Protein AF-A0A955VYN9-F1 (afdb_monomer_lite)

Sequence (112 aa):
VRRRRIEAGRRRRIYVCHPFANDPAGNIERVRAISQFLIDDGALPIAPHLYLPQLVDEASGREQALALCLELLGTCDEVRVFGELVTEGMERELREAKRLGLPAHFVREVRA

Secondary structure (DSSP, 8-state):
-------SS-PPEEEEE---TT-HHHHHHHHHHHHHHHHHTT-EEE-GGGTHHHHS-HHHHHHHHHHHHHHHHTT-SEEEEESSS--HHHHHHHHHHHHTT--EEEES----

Foldseek 3Di:
DDDDPLDPDDFAEEEEAEDCDPCPVVVLVVVVLVQVLCVVVRHHYDYLSNPLCVVAPCVPCVVVSLVVSLVSLLVGQAYEHEDPDQDPSSVSSVVSCVVSVHYYHYDDDDDD

Structure (mmCIF, N/CA/C/O backbone):
data_AF-A0A955VYN9-F1
#
_entry.id   AF-A0A955VYN9-F1
#
loop_
_atom_site.group_PDB
_atom_site.id
_atom_site.type_symbol
_atom_site.label_atom_id
_atom_site.label_alt_id
_atom_site.label_comp_id
_atom_site.label_asym_id
_atom_site.label_entity_id
_atom_site.label_seq_id
_atom_site.pdbx_PDB_ins_code
_atom_site.Cartn_x
_atom_site.Cartn_y
_atom_site.Cartn_z
_atom_site.occupancy
_atom_site.B_iso_or_equiv
_atom_site.auth_seq_id
_atom_site.auth_comp_id
_atom_site.auth_asym_id
_atom_site.auth_atom_id
_atom_site.pdbx_PDB_model_num
ATOM 1 N N . VAL A 1 1 ? -32.023 0.505 -3.268 1.00 44.88 1 VAL A N 1
ATOM 2 C CA . VAL A 1 1 ? -30.722 0.185 -2.629 1.00 44.88 1 VAL A CA 1
ATOM 3 C C . VAL A 1 1 ? -30.419 1.263 -1.594 1.00 44.88 1 VAL A C 1
ATOM 5 O O . VAL A 1 1 ? -30.255 2.416 -1.973 1.00 44.88 1 VAL A O 1
ATOM 8 N N . ARG A 1 2 ? -30.475 0.953 -0.291 1.00 43.78 2 ARG A N 1
ATOM 9 C CA . ARG A 1 2 ? -30.234 1.940 0.781 1.00 43.78 2 ARG A CA 1
ATOM 10 C C . ARG A 1 2 ? -28.753 2.345 0.758 1.00 43.78 2 ARG A C 1
ATOM 12 O O . ARG A 1 2 ? -27.914 1.578 1.215 1.00 43.78 2 ARG A O 1
ATOM 19 N N . ARG A 1 3 ? -28.422 3.528 0.224 1.00 50.41 3 ARG A N 1
ATOM 20 C CA . ARG A 1 3 ? -27.096 4.140 0.419 1.00 50.41 3 ARG A CA 1
ATOM 21 C C . ARG A 1 3 ? -26.935 4.401 1.919 1.00 50.41 3 ARG A C 1
ATOM 23 O O . ARG A 1 3 ? -27.653 5.239 2.462 1.00 50.41 3 ARG A O 1
ATOM 30 N N . ARG A 1 4 ? -26.045 3.665 2.600 1.00 59.25 4 ARG A N 1
ATOM 31 C CA . ARG A 1 4 ? -25.606 4.029 3.957 1.00 59.25 4 ARG A CA 1
ATOM 32 C C . ARG A 1 4 ? -25.115 5.480 3.901 1.00 59.25 4 ARG A C 1
ATOM 34 O O . ARG A 1 4 ? -24.359 5.836 2.998 1.00 59.25 4 ARG A O 1
ATOM 41 N N . ARG A 1 5 ? -25.591 6.324 4.820 1.00 58.72 5 ARG A N 1
ATOM 42 C CA . ARG A 1 5 ? -25.068 7.684 5.017 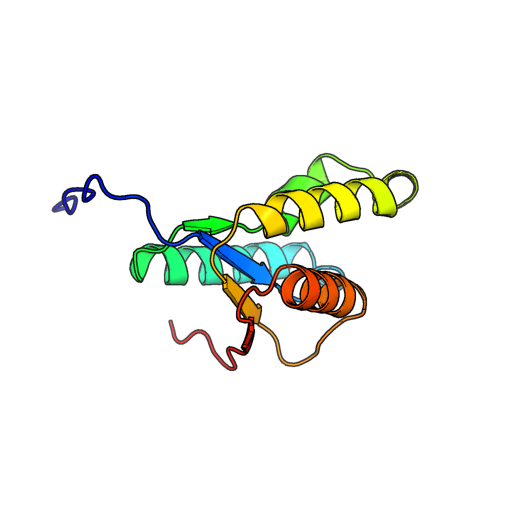1.00 58.72 5 ARG A CA 1
ATOM 43 C C . ARG A 1 5 ? -23.555 7.556 5.227 1.00 58.72 5 ARG A C 1
ATOM 45 O O . ARG A 1 5 ? -23.142 6.796 6.095 1.00 58.72 5 ARG A O 1
ATOM 52 N N . ILE A 1 6 ? -22.745 8.239 4.417 1.00 61.00 6 ILE A N 1
ATOM 53 C CA . ILE A 1 6 ? -21.304 8.335 4.667 1.00 61.00 6 ILE A CA 1
ATOM 54 C C . ILE A 1 6 ? -21.159 9.174 5.938 1.00 61.00 6 ILE A C 1
ATOM 56 O O . ILE A 1 6 ? -2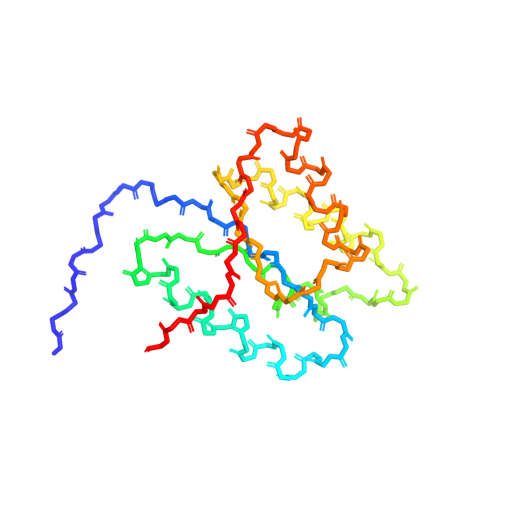1.530 10.346 5.936 1.00 61.00 6 ILE A O 1
ATOM 60 N N . GLU A 1 7 ? -20.704 8.569 7.034 1.00 59.00 7 GLU A N 1
ATOM 61 C CA . GLU A 1 7 ? -20.365 9.314 8.245 1.00 59.00 7 GLU A CA 1
ATOM 62 C C . GLU A 1 7 ? -19.257 10.320 7.912 1.00 59.00 7 GLU A C 1
ATOM 64 O O . GLU A 1 7 ? -18.259 9.974 7.282 1.00 59.00 7 GLU A O 1
ATOM 69 N N . ALA A 1 8 ? -19.455 11.581 8.296 1.00 66.25 8 ALA A N 1
ATOM 70 C CA . ALA A 1 8 ? -18.630 12.725 7.895 1.00 66.25 8 ALA A CA 1
ATOM 71 C C . ALA A 1 8 ? -17.252 12.794 8.596 1.00 66.25 8 ALA A C 1
ATOM 73 O O . ALA A 1 8 ? -16.650 13.862 8.680 1.00 66.25 8 ALA A O 1
ATOM 74 N N . GLY A 1 9 ? -16.760 11.670 9.125 1.00 75.56 9 GLY A N 1
ATOM 75 C CA . GLY A 1 9 ? -15.464 11.563 9.790 1.00 75.56 9 GLY A CA 1
ATOM 76 C C . GLY A 1 9 ? -14.334 11.184 8.830 1.00 75.56 9 GLY A C 1
ATOM 77 O O . GLY A 1 9 ? -14.549 10.559 7.789 1.00 75.56 9 GLY A O 1
ATOM 78 N N . ARG A 1 10 ? -13.095 11.533 9.196 1.00 88.25 10 ARG A N 1
ATOM 79 C CA . ARG A 1 10 ? -11.894 11.059 8.496 1.00 88.25 10 ARG A CA 1
ATOM 80 C C . ARG A 1 10 ? -11.814 9.535 8.620 1.00 88.25 10 ARG A C 1
ATOM 82 O O . ARG A 1 10 ? -11.584 9.019 9.710 1.00 88.25 10 ARG A O 1
ATOM 89 N N . ARG A 1 11 ? -11.966 8.824 7.500 1.00 91.06 11 ARG A N 1
ATOM 90 C CA . ARG A 1 11 ? -11.743 7.373 7.440 1.00 91.06 11 ARG A CA 1
ATOM 91 C C . ARG A 1 11 ? -10.280 7.043 7.719 1.00 91.06 11 ARG A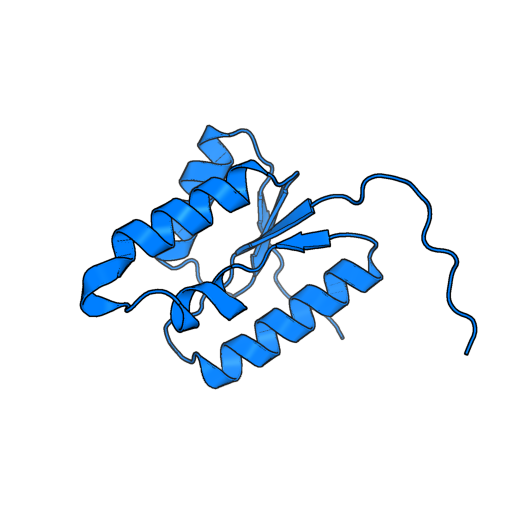 C 1
ATOM 93 O O . ARG A 1 11 ? -9.391 7.774 7.278 1.00 91.06 11 ARG A O 1
ATOM 100 N N . ARG A 1 12 ? -10.051 5.913 8.386 1.00 95.75 12 ARG A N 1
ATOM 101 C CA . ARG A 1 12 ? -8.724 5.312 8.546 1.00 95.75 12 ARG A CA 1
ATOM 102 C C . ARG A 1 12 ? -8.137 4.999 7.170 1.00 95.75 12 ARG A C 1
ATOM 104 O O . ARG A 1 12 ? -8.765 4.288 6.387 1.00 95.75 12 ARG A O 1
ATOM 111 N N . ARG A 1 13 ? -6.959 5.535 6.876 1.00 97.62 13 ARG A N 1
ATOM 112 C CA . ARG A 1 13 ? -6.228 5.337 5.625 1.00 97.62 13 ARG A CA 1
ATOM 113 C C . ARG A 1 13 ? -5.324 4.128 5.748 1.00 97.62 13 ARG A C 1
ATOM 115 O O . ARG A 1 13 ? -4.480 4.076 6.638 1.00 97.62 13 ARG A O 1
ATOM 122 N N . ILE A 1 14 ? -5.500 3.172 4.853 1.00 98.12 14 ILE A N 1
ATOM 123 C CA . ILE A 1 14 ? -4.772 1.909 4.890 1.00 98.12 14 ILE A C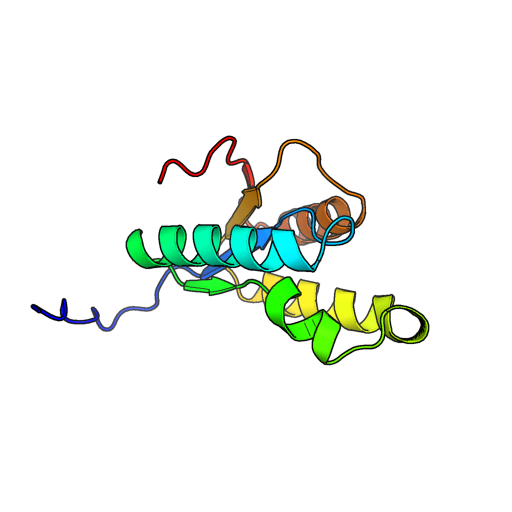A 1
ATOM 124 C C . ILE A 1 14 ? -3.949 1.794 3.623 1.00 98.12 14 ILE A C 1
ATOM 126 O O . ILE A 1 14 ? -4.513 1.725 2.532 1.00 98.12 14 ILE A O 1
ATOM 130 N N . TYR A 1 15 ? -2.631 1.726 3.767 1.00 98.00 15 TYR A N 1
ATOM 131 C CA . TYR A 1 15 ? -1.766 1.410 2.642 1.00 98.00 15 TYR A CA 1
ATOM 132 C C . TYR A 1 15 ? -1.861 -0.080 2.303 1.00 98.00 15 TYR A C 1
ATOM 134 O O . TYR A 1 15 ? -1.703 -0.932 3.183 1.00 98.00 15 TYR A O 1
ATOM 142 N N . VAL A 1 16 ? -2.111 -0.396 1.032 1.00 96.81 16 VAL A N 1
ATOM 143 C CA . VAL A 1 16 ? -2.182 -1.770 0.523 1.00 96.81 16 VAL A CA 1
ATOM 144 C C . VAL A 1 16 ? -0.808 -2.189 0.004 1.00 96.81 16 VAL A C 1
ATOM 146 O O . VAL A 1 16 ? -0.404 -1.818 -1.098 1.00 96.81 16 VAL A O 1
ATOM 149 N N . CYS A 1 17 ? -0.113 -2.992 0.803 1.00 95.00 17 CYS A N 1
ATOM 150 C CA . CYS A 1 17 ? 1.161 -3.615 0.462 1.00 95.00 17 CYS A CA 1
ATOM 151 C C . CYS A 1 17 ? 0.886 -5.031 -0.079 1.00 95.00 17 CYS A C 1
ATOM 153 O O . CYS A 1 17 ? 0.355 -5.875 0.642 1.00 95.00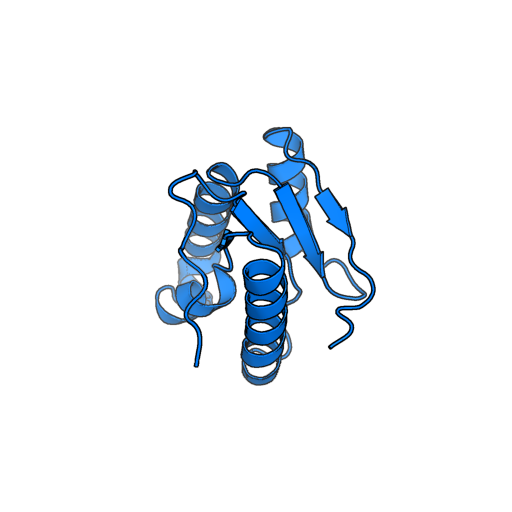 17 CYS A O 1
ATOM 155 N N . HIS A 1 18 ? 1.180 -5.287 -1.356 1.00 92.88 18 HIS A N 1
ATOM 156 C CA . HIS A 1 18 ? 0.868 -6.548 -2.045 1.00 92.88 18 HIS A CA 1
ATOM 157 C C . HIS A 1 18 ? 1.903 -6.824 -3.152 1.00 92.88 18 HIS A C 1
ATOM 159 O O . HIS A 1 18 ? 2.293 -5.886 -3.852 1.00 92.88 18 HIS A O 1
ATOM 165 N N . PRO A 1 19 ? 2.323 -8.082 -3.383 1.00 89.38 19 PRO A N 1
ATOM 166 C CA . PRO A 1 19 ? 3.238 -8.417 -4.474 1.00 89.38 19 PRO A CA 1
ATOM 167 C C . PRO A 1 19 ? 2.587 -8.142 -5.839 1.00 89.38 19 PRO A C 1
ATOM 169 O O . PRO A 1 19 ? 1.625 -8.803 -6.210 1.00 89.38 19 PRO A O 1
ATOM 172 N N . PHE A 1 20 ? 3.081 -7.157 -6.594 1.00 84.75 20 PHE A N 1
ATOM 173 C CA . PHE A 1 20 ? 2.414 -6.712 -7.830 1.00 84.75 20 PHE A CA 1
ATOM 174 C C . PHE A 1 20 ? 3.117 -7.133 -9.134 1.00 84.75 20 PHE A C 1
ATOM 176 O O . PHE A 1 20 ? 2.450 -7.431 -10.122 1.00 84.75 20 PHE A O 1
ATOM 183 N N . ALA A 1 21 ? 4.452 -7.184 -9.152 1.00 79.38 21 ALA A N 1
ATOM 184 C CA . ALA A 1 21 ? 5.241 -7.192 -10.391 1.00 79.38 21 ALA A CA 1
ATOM 185 C C . ALA A 1 21 ? 5.161 -8.475 -11.248 1.00 79.38 21 ALA A C 1
ATOM 187 O O . ALA A 1 21 ? 5.491 -8.433 -12.428 1.00 79.38 21 ALA A O 1
ATOM 188 N N . ASN A 1 22 ? 4.760 -9.616 -10.681 1.00 80.81 22 ASN A N 1
ATOM 189 C CA . ASN A 1 22 ? 4.823 -10.920 -11.357 1.00 80.81 22 ASN A CA 1
ATOM 190 C C . ASN A 1 22 ? 3.621 -11.234 -12.269 1.00 80.81 22 ASN A C 1
ATOM 192 O O . ASN A 1 22 ? 3.772 -11.993 -13.220 1.00 80.81 22 ASN A O 1
ATOM 196 N N . ASP A 1 23 ? 2.445 -10.676 -11.981 1.00 85.31 23 ASP A N 1
ATOM 197 C CA . ASP A 1 23 ? 1.208 -10.849 -12.757 1.00 85.31 23 ASP A CA 1
ATOM 198 C C . ASP A 1 23 ? 0.376 -9.557 -12.693 1.00 85.31 23 ASP A C 1
ATOM 200 O O . ASP A 1 23 ? -0.607 -9.494 -11.955 1.00 85.31 23 ASP A O 1
ATOM 204 N N . PRO A 1 24 ? 0.758 -8.478 -13.403 1.00 83.44 24 PRO A N 1
ATOM 205 C CA . PRO A 1 24 ? 0.077 -7.190 -13.264 1.00 83.44 24 PRO A CA 1
ATOM 206 C C . PRO A 1 24 ? -1.432 -7.267 -13.532 1.00 83.44 24 PRO A C 1
ATOM 208 O O . PRO A 1 24 ? -2.216 -6.692 -12.782 1.00 83.44 24 PRO A O 1
ATOM 211 N N . ALA A 1 25 ? -1.859 -8.019 -14.553 1.00 85.12 25 ALA A N 1
ATOM 212 C CA . ALA A 1 25 ? -3.272 -8.146 -14.910 1.00 85.12 25 ALA A CA 1
ATOM 213 C C . ALA A 1 25 ? -4.087 -8.845 -13.809 1.00 85.12 25 ALA A C 1
ATOM 215 O O . ALA A 1 25 ? -5.114 -8.318 -13.379 1.00 85.12 25 ALA A O 1
ATOM 216 N N . GLY A 1 26 ? -3.626 -9.995 -13.307 1.00 88.38 26 GLY A N 1
ATOM 217 C CA . GLY A 1 26 ? -4.314 -10.682 -12.215 1.00 88.38 26 GLY A CA 1
ATOM 218 C C . GLY A 1 26 ? -4.189 -9.949 -10.879 1.00 88.38 26 GLY A C 1
ATOM 219 O O . GLY A 1 26 ? -5.118 -9.960 -10.068 1.00 88.38 26 GLY A O 1
ATOM 220 N N . ASN A 1 27 ? -3.071 -9.263 -10.638 1.00 90.12 27 ASN A N 1
ATOM 221 C CA . ASN A 1 27 ? -2.843 -8.513 -9.406 1.00 90.12 27 ASN A CA 1
ATOM 222 C C . ASN A 1 27 ? -3.684 -7.235 -9.325 1.00 90.12 27 ASN A C 1
ATOM 224 O O . ASN A 1 27 ? -4.067 -6.860 -8.219 1.00 90.12 27 ASN A O 1
ATOM 228 N N . ILE A 1 28 ? -4.053 -6.611 -10.450 1.00 91.50 28 ILE A N 1
ATOM 229 C CA . ILE A 1 28 ? -5.036 -5.514 -10.464 1.00 91.50 28 ILE A CA 1
ATOM 230 C C . ILE A 1 28 ? -6.356 -5.972 -9.841 1.00 91.50 28 ILE A C 1
ATOM 232 O O . ILE A 1 28 ? -6.867 -5.310 -8.937 1.00 91.50 28 ILE A O 1
ATOM 236 N N . GLU A 1 29 ? -6.885 -7.119 -10.265 1.00 91.81 29 GLU A N 1
ATOM 237 C CA . GLU A 1 29 ? -8.162 -7.621 -9.748 1.00 91.81 29 GLU A CA 1
ATOM 238 C C . GLU A 1 29 ? -8.057 -8.077 -8.286 1.00 91.81 29 GLU A C 1
ATOM 240 O O . GLU A 1 29 ? -8.961 -7.811 -7.490 1.00 91.81 29 GLU A O 1
ATOM 245 N N . ARG A 1 30 ? -6.919 -8.652 -7.875 1.00 91.75 30 ARG A N 1
ATOM 246 C CA . ARG A 1 30 ? -6.656 -8.970 -6.458 1.00 91.75 30 ARG A CA 1
ATOM 247 C C . ARG A 1 30 ? -6.614 -7.717 -5.584 1.00 91.75 30 ARG A C 1
ATOM 249 O O . ARG A 1 30 ? -7.299 -7.653 -4.564 1.00 91.75 30 ARG A O 1
ATOM 256 N N . VAL A 1 31 ? -5.856 -6.698 -5.986 1.00 93.44 31 VAL A N 1
ATOM 257 C CA . VAL A 1 31 ? -5.742 -5.430 -5.248 1.00 93.44 31 VAL A CA 1
ATOM 258 C C . VAL A 1 31 ? -7.073 -4.669 -5.252 1.00 93.44 31 VAL A C 1
ATOM 260 O O . VAL A 1 31 ? -7.421 -4.046 -4.246 1.00 93.44 31 VAL A O 1
ATOM 263 N N . ARG A 1 32 ? -7.870 -4.766 -6.325 1.00 94.00 32 ARG A N 1
ATOM 264 C CA . ARG A 1 32 ? -9.247 -4.251 -6.374 1.00 94.00 32 ARG A CA 1
ATOM 265 C C . ARG A 1 32 ? -10.133 -4.932 -5.331 1.00 94.00 32 ARG A C 1
ATOM 267 O O . ARG A 1 32 ? -10.795 -4.229 -4.571 1.00 94.00 32 ARG A O 1
ATOM 274 N N . ALA A 1 33 ? -10.123 -6.263 -5.260 1.00 93.69 33 ALA A N 1
ATOM 275 C CA . ALA A 1 33 ? -10.900 -7.017 -4.275 1.00 93.69 33 ALA A CA 1
ATOM 276 C C . ALA A 1 33 ? -10.481 -6.681 -2.832 1.00 93.69 33 ALA A C 1
ATOM 278 O O . ALA A 1 33 ? -11.335 -6.409 -1.989 1.00 93.69 33 ALA A O 1
ATOM 279 N N . ILE A 1 34 ? -9.172 -6.595 -2.570 1.00 94.69 34 ILE A N 1
ATOM 280 C CA . ILE A 1 34 ? -8.617 -6.134 -1.287 1.00 94.69 34 ILE A CA 1
ATOM 281 C C . ILE A 1 34 ? -9.130 -4.731 -0.942 1.00 94.69 34 ILE A C 1
ATOM 283 O O . ILE A 1 34 ? -9.577 -4.479 0.175 1.00 94.69 34 ILE A O 1
ATOM 287 N N . SER A 1 35 ? -9.084 -3.811 -1.905 1.00 95.19 35 SER A N 1
ATOM 288 C CA . SER A 1 35 ? -9.518 -2.429 -1.699 1.00 95.19 35 SER A CA 1
ATOM 289 C C . SER A 1 35 ? -11.015 -2.357 -1.398 1.00 95.19 35 SER A C 1
ATOM 291 O O . SER A 1 35 ? -11.418 -1.623 -0.499 1.00 95.19 35 SER A O 1
ATOM 293 N N . GLN A 1 36 ? -11.835 -3.152 -2.091 1.00 95.00 36 GLN A N 1
ATOM 294 C CA . GLN A 1 36 ? -13.269 -3.241 -1.826 1.00 95.00 36 GLN A CA 1
ATOM 295 C C . GLN A 1 36 ? -13.549 -3.766 -0.411 1.00 95.00 36 GLN A C 1
ATOM 297 O O . GLN A 1 36 ? -14.311 -3.143 0.322 1.00 95.00 36 GLN A O 1
ATOM 302 N N . PHE A 1 37 ? -12.859 -4.829 0.011 1.00 93.69 37 PHE A N 1
ATOM 303 C CA . PHE A 1 37 ? -12.955 -5.358 1.373 1.00 93.69 37 PHE A CA 1
ATOM 304 C C . PHE A 1 37 ? -12.638 -4.293 2.438 1.00 93.69 37 PHE A C 1
ATOM 306 O O . PHE A 1 37 ? -13.384 -4.128 3.402 1.00 93.69 37 PHE A O 1
ATOM 313 N N . LEU A 1 38 ? -11.569 -3.512 2.248 1.00 94.12 38 LEU A N 1
ATOM 314 C CA . LEU A 1 38 ? -11.205 -2.432 3.174 1.00 94.12 38 LEU A CA 1
ATOM 315 C C . LEU A 1 38 ? -12.236 -1.290 3.180 1.00 94.12 38 LEU A C 1
ATOM 317 O O . LEU A 1 38 ? -12.494 -0.698 4.228 1.00 94.12 38 LEU A O 1
ATOM 321 N N . ILE A 1 39 ? -12.840 -0.977 2.029 1.00 94.62 39 ILE A N 1
ATOM 322 C CA . ILE A 1 39 ? -13.927 0.010 1.928 1.00 94.62 39 ILE A CA 1
ATOM 323 C C . ILE A 1 39 ? -15.158 -0.457 2.708 1.00 94.62 39 ILE A C 1
ATOM 325 O O . ILE A 1 39 ? -15.781 0.360 3.396 1.00 94.62 39 ILE A O 1
ATOM 329 N N . ASP A 1 40 ? -15.493 -1.743 2.613 1.00 92.56 40 ASP A N 1
ATOM 330 C CA . ASP A 1 40 ? -16.625 -2.347 3.316 1.00 92.56 40 ASP A CA 1
ATOM 331 C C . ASP A 1 40 ? -16.393 -2.386 4.841 1.00 92.56 40 ASP A C 1
ATOM 333 O O . ASP A 1 40 ? -17.343 -2.193 5.604 1.00 92.56 40 ASP A O 1
ATOM 337 N N . ASP A 1 41 ? -15.131 -2.485 5.284 1.00 90.69 41 ASP A N 1
ATOM 338 C CA . ASP A 1 41 ? -14.677 -2.284 6.679 1.00 90.69 41 ASP A CA 1
ATOM 339 C C . ASP A 1 41 ? -14.624 -0.794 7.104 1.00 90.69 41 ASP A C 1
ATOM 341 O O . ASP A 1 41 ? -14.196 -0.441 8.202 1.00 90.69 41 ASP A O 1
ATOM 345 N N . GLY A 1 42 ? -15.049 0.130 6.236 1.00 91.88 42 GLY A N 1
ATOM 346 C CA . GLY A 1 42 ? -15.109 1.565 6.532 1.00 91.88 42 GLY A CA 1
ATOM 347 C C . GLY A 1 42 ? -13.775 2.310 6.411 1.00 91.88 42 GLY A C 1
ATOM 348 O O . GLY A 1 42 ? -13.707 3.500 6.734 1.00 91.88 42 GLY A O 1
ATOM 349 N N . ALA A 1 43 ? -12.722 1.662 5.913 1.00 95.00 43 ALA A N 1
ATOM 350 C CA . ALA A 1 43 ? -11.432 2.293 5.662 1.00 95.00 43 ALA A CA 1
ATOM 351 C C . ALA A 1 43 ? -11.381 3.025 4.304 1.00 95.00 43 ALA A C 1
ATOM 353 O O . ALA A 1 43 ? -12.300 2.958 3.480 1.00 95.00 43 ALA A O 1
ATOM 354 N N . LEU A 1 44 ? -10.295 3.770 4.090 1.00 96.12 44 LEU A N 1
ATOM 355 C CA . LEU A 1 44 ? -9.898 4.355 2.812 1.00 96.12 44 LEU A CA 1
ATOM 356 C C . LEU A 1 44 ? -8.605 3.665 2.337 1.00 96.12 44 LEU A C 1
ATOM 358 O O . LEU A 1 44 ? -7.537 3.973 2.872 1.00 96.12 44 LEU A O 1
ATOM 362 N N . PRO A 1 45 ? -8.670 2.728 1.377 1.00 97.06 45 PRO A N 1
ATOM 363 C CA . PRO A 1 45 ? -7.483 2.051 0.870 1.00 97.06 45 PRO A CA 1
ATOM 364 C C . PRO A 1 45 ? -6.652 2.980 -0.021 1.00 97.06 45 PRO A C 1
ATOM 366 O O . PRO A 1 45 ? -7.187 3.674 -0.886 1.00 97.06 45 PRO A O 1
ATOM 369 N N . ILE A 1 46 ? -5.336 2.949 0.166 1.00 97.50 46 ILE A N 1
ATOM 370 C CA . ILE A 1 46 ? -4.339 3.600 -0.682 1.00 97.50 46 ILE A CA 1
ATOM 371 C C . ILE A 1 46 ? -3.547 2.489 -1.372 1.00 97.50 46 ILE A C 1
ATOM 373 O O . ILE A 1 46 ? -2.791 1.767 -0.728 1.00 97.50 46 ILE A O 1
ATOM 377 N N . ALA A 1 47 ? -3.758 2.326 -2.678 1.00 95.38 47 ALA A N 1
ATOM 378 C CA . ALA A 1 47 ? -3.157 1.264 -3.486 1.00 95.38 47 ALA A CA 1
ATOM 379 C C . ALA A 1 47 ? -2.450 1.862 -4.718 1.00 95.38 47 ALA A C 1
ATOM 381 O O . ALA A 1 47 ? -3.005 1.831 -5.822 1.00 95.38 47 ALA A O 1
ATOM 382 N N . PRO A 1 48 ? -1.236 2.424 -4.553 1.00 90.75 48 PRO A N 1
ATOM 383 C CA . PRO A 1 48 ? -0.550 3.160 -5.618 1.00 90.75 48 PRO A CA 1
ATOM 384 C C . PRO A 1 48 ? -0.236 2.293 -6.838 1.00 90.75 48 PRO A C 1
ATOM 386 O O . PRO A 1 48 ? -0.285 2.764 -7.972 1.00 90.75 48 PRO A O 1
ATOM 389 N N . HIS A 1 49 ? -0.004 0.999 -6.608 1.00 83.56 49 HIS A N 1
ATOM 390 C CA . HIS A 1 49 ? 0.249 -0.020 -7.626 1.00 83.56 49 HIS A CA 1
ATOM 391 C C . HIS A 1 49 ? -0.834 -0.111 -8.711 1.00 83.56 49 HIS A C 1
ATOM 393 O O . HIS A 1 49 ? -0.551 -0.572 -9.811 1.00 83.56 49 HIS A O 1
ATOM 399 N N . LEU A 1 50 ? -2.066 0.338 -8.439 1.00 90.12 50 LEU A N 1
ATOM 400 C CA . LEU A 1 50 ? -3.128 0.331 -9.444 1.00 90.12 50 LEU A CA 1
ATOM 401 C C . LEU A 1 50 ? -2.966 1.421 -10.506 1.00 90.12 50 LEU A C 1
ATOM 403 O O . LEU A 1 50 ? -3.492 1.252 -11.600 1.00 90.12 50 LEU A O 1
ATOM 407 N N . TYR A 1 51 ? -2.283 2.530 -10.210 1.00 88.62 51 TYR A N 1
ATOM 408 C CA . TYR A 1 51 ? -2.210 3.678 -11.120 1.00 88.62 51 TYR A CA 1
ATOM 409 C C . TYR A 1 51 ? -0.788 4.160 -11.404 1.00 88.62 51 TYR A C 1
ATOM 411 O O . TYR A 1 51 ? -0.527 4.570 -12.529 1.00 88.62 51 TYR A O 1
ATOM 419 N N . LEU A 1 52 ? 0.152 4.082 -10.457 1.00 88.75 52 LEU A N 1
ATOM 420 C CA . LEU A 1 52 ? 1.525 4.550 -10.683 1.00 88.75 52 LEU A CA 1
ATOM 421 C C . LEU A 1 52 ? 2.238 3.829 -11.839 1.00 88.75 52 LEU A C 1
ATOM 423 O O . LEU A 1 52 ? 2.833 4.535 -12.650 1.00 88.75 52 LEU A O 1
ATOM 427 N N . PRO A 1 53 ? 2.117 2.496 -12.022 1.00 83.88 53 PRO A N 1
ATOM 428 C CA . PRO A 1 53 ? 2.727 1.819 -13.172 1.00 83.88 53 PRO A CA 1
ATOM 429 C C . PRO A 1 53 ? 2.169 2.258 -14.535 1.00 83.88 53 PRO A C 1
ATOM 431 O O . PRO A 1 53 ? 2.783 2.010 -15.563 1.00 83.88 53 PRO A O 1
ATOM 434 N N . GLN A 1 54 ? 0.993 2.897 -14.563 1.00 85.38 54 GLN A N 1
ATOM 435 C CA . GLN A 1 54 ? 0.403 3.446 -15.791 1.00 85.38 54 GLN A CA 1
ATOM 436 C C . GLN A 1 54 ? 0.909 4.865 -16.098 1.00 85.38 54 GLN A C 1
ATOM 438 O O . GLN A 1 54 ? 0.688 5.373 -17.194 1.00 85.38 54 GLN A O 1
ATOM 443 N N . LEU A 1 55 ? 1.540 5.520 -15.119 1.00 87.19 55 LEU A N 1
ATOM 444 C CA . LEU A 1 55 ? 1.982 6.914 -15.187 1.00 87.19 55 LEU A CA 1
ATOM 445 C C . LEU A 1 55 ? 3.507 7.045 -15.228 1.00 87.19 55 LEU A C 1
ATOM 447 O O . LEU A 1 55 ? 4.018 8.046 -15.725 1.00 87.19 55 LEU A O 1
ATOM 451 N N . VAL A 1 56 ? 4.223 6.063 -14.682 1.00 84.94 56 VAL A N 1
ATOM 452 C CA . VAL A 1 56 ? 5.679 6.059 -14.562 1.00 84.94 56 VAL A CA 1
ATOM 453 C C . VAL A 1 56 ? 6.218 4.808 -15.239 1.00 84.94 56 VAL A C 1
ATOM 455 O O . VAL A 1 56 ? 5.842 3.694 -14.886 1.00 84.94 56 VAL A O 1
ATOM 458 N N . ASP A 1 57 ? 7.098 5.004 -16.216 1.00 80.88 57 ASP A N 1
ATOM 459 C CA . ASP A 1 57 ? 7.768 3.913 -16.918 1.00 80.88 57 ASP A CA 1
ATOM 460 C C . ASP A 1 57 ? 8.702 3.148 -15.965 1.00 80.88 57 ASP A C 1
ATOM 462 O O . ASP A 1 57 ? 9.540 3.742 -15.287 1.00 80.88 57 ASP A O 1
ATOM 466 N N . GLU A 1 58 ? 8.565 1.823 -15.909 1.00 75.25 58 GLU A N 1
ATOM 467 C CA . GLU A 1 58 ? 9.316 0.975 -14.973 1.00 75.25 58 GLU A CA 1
ATOM 468 C C . GLU A 1 58 ? 10.830 0.997 -15.257 1.00 75.25 58 GLU A C 1
ATOM 470 O O . GLU A 1 58 ? 11.632 0.942 -14.326 1.00 75.25 58 GLU A O 1
ATOM 475 N N . ALA A 1 59 ? 11.248 1.101 -16.525 1.00 77.25 59 ALA A N 1
ATOM 476 C CA . ALA A 1 59 ? 12.661 1.020 -16.899 1.00 77.25 59 ALA A CA 1
ATOM 477 C C . ALA A 1 59 ? 13.443 2.286 -16.512 1.00 77.25 59 ALA A C 1
ATOM 479 O O . ALA A 1 59 ? 14.613 2.206 -16.136 1.00 77.25 59 ALA A O 1
ATOM 480 N N . SER A 1 60 ? 12.799 3.450 -16.592 1.00 81.62 60 SER A N 1
ATOM 481 C CA . SER A 1 60 ? 13.428 4.758 -16.365 1.00 81.62 60 SER A CA 1
ATOM 482 C C . SER A 1 60 ? 13.007 5.443 -15.062 1.00 81.62 60 SER A C 1
ATOM 484 O O . SER A 1 60 ? 13.754 6.262 -14.530 1.00 81.62 60 SER A O 1
ATOM 486 N N . GLY A 1 61 ? 11.834 5.106 -14.526 1.00 82.38 61 GLY A N 1
ATOM 487 C CA . GLY A 1 61 ? 11.180 5.832 -13.440 1.00 82.38 61 GLY A CA 1
ATOM 488 C C . GLY A 1 61 ? 10.944 5.022 -12.168 1.00 82.38 61 GLY A C 1
ATOM 489 O O . GLY A 1 61 ? 10.273 5.519 -11.267 1.00 82.38 61 GLY A O 1
ATOM 490 N N . ARG A 1 62 ? 11.493 3.807 -12.035 1.00 82.06 62 ARG A N 1
ATOM 491 C CA . ARG A 1 62 ? 11.273 2.945 -10.855 1.00 82.06 62 ARG A CA 1
ATOM 492 C C . ARG A 1 62 ? 11.535 3.639 -9.514 1.00 82.06 62 ARG A C 1
ATOM 494 O O . ARG A 1 62 ? 10.718 3.535 -8.604 1.00 82.06 62 ARG A O 1
ATOM 501 N N . GLU A 1 63 ? 12.646 4.363 -9.381 1.00 84.81 63 GLU A N 1
ATOM 502 C CA . GLU A 1 63 ? 12.966 5.082 -8.135 1.00 84.81 63 GLU A CA 1
ATOM 503 C C . GLU A 1 63 ? 12.004 6.258 -7.883 1.00 84.81 63 GLU A C 1
ATOM 505 O O . GLU A 1 63 ? 11.622 6.507 -6.741 1.00 84.81 63 GLU A O 1
ATOM 510 N N . GLN A 1 64 ? 11.523 6.926 -8.937 1.00 88.75 64 GLN A N 1
ATOM 511 C CA . GLN A 1 64 ? 10.484 7.953 -8.817 1.00 88.75 64 GLN A CA 1
ATOM 512 C C . GLN A 1 64 ? 9.137 7.345 -8.397 1.00 88.75 64 GLN A C 1
ATOM 514 O O . GLN A 1 64 ? 8.482 7.875 -7.503 1.00 88.75 64 GLN A O 1
ATOM 519 N N . ALA A 1 65 ? 8.726 6.228 -9.004 1.00 88.25 65 ALA A N 1
ATOM 520 C CA . ALA A 1 65 ? 7.504 5.515 -8.635 1.00 88.25 65 ALA A CA 1
ATOM 521 C C . ALA A 1 65 ? 7.550 5.065 -7.170 1.00 88.25 65 ALA A C 1
ATOM 523 O O . ALA A 1 65 ? 6.586 5.260 -6.432 1.00 88.25 65 ALA A O 1
ATOM 524 N N . LEU A 1 66 ? 8.696 4.537 -6.729 1.00 86.50 66 LEU A N 1
ATOM 525 C CA . LEU A 1 66 ? 8.914 4.172 -5.337 1.00 86.50 66 LEU A CA 1
ATOM 526 C C . LEU A 1 66 ? 8.815 5.390 -4.413 1.00 86.50 66 LEU A C 1
ATOM 528 O O . LEU A 1 66 ? 8.112 5.318 -3.411 1.00 86.50 66 LEU A O 1
ATOM 532 N N . ALA A 1 67 ? 9.465 6.509 -4.742 1.00 89.75 67 ALA A N 1
ATOM 533 C CA . ALA A 1 67 ? 9.376 7.726 -3.936 1.00 89.75 67 ALA A CA 1
ATOM 534 C C . ALA A 1 67 ? 7.917 8.189 -3.757 1.00 89.75 67 ALA A C 1
ATOM 536 O O . ALA A 1 67 ? 7.507 8.495 -2.639 1.00 89.75 67 ALA A O 1
ATOM 537 N N . LEU A 1 68 ? 7.109 8.138 -4.824 1.00 92.88 68 LEU A N 1
ATOM 538 C CA . LEU A 1 68 ? 5.675 8.439 -4.767 1.00 92.88 68 LEU A CA 1
ATOM 539 C C . LEU A 1 68 ? 4.900 7.439 -3.890 1.00 92.88 68 LEU A C 1
ATOM 541 O O . LEU A 1 68 ? 4.042 7.852 -3.110 1.00 92.88 68 LEU A O 1
ATOM 545 N N . CYS A 1 69 ? 5.203 6.137 -3.971 1.00 92.31 69 CYS A N 1
ATOM 546 C CA . CYS A 1 69 ? 4.623 5.128 -3.074 1.00 92.31 69 CYS A CA 1
ATOM 547 C C . CYS A 1 69 ? 4.915 5.444 -1.601 1.00 92.31 69 CYS A C 1
ATOM 549 O O . CYS A 1 69 ? 4.005 5.403 -0.773 1.00 92.31 69 CYS A O 1
ATOM 551 N N . LEU A 1 70 ? 6.166 5.785 -1.275 1.00 92.62 70 LEU A N 1
ATOM 552 C CA . LEU A 1 70 ? 6.585 6.093 0.094 1.00 92.62 70 LEU A CA 1
ATOM 553 C C . LEU A 1 70 ? 5.978 7.411 0.604 1.00 92.62 70 LEU A C 1
ATOM 555 O O . LEU A 1 70 ? 5.589 7.501 1.768 1.00 92.62 70 LEU A O 1
ATOM 559 N N . GLU A 1 71 ? 5.823 8.417 -0.258 1.00 94.69 71 GLU A N 1
ATOM 560 C CA . GLU A 1 71 ? 5.123 9.656 0.096 1.00 94.69 71 GLU A CA 1
ATOM 561 C C . GLU A 1 71 ? 3.647 9.386 0.428 1.00 94.69 71 GLU A C 1
ATOM 563 O O . GLU A 1 71 ? 3.138 9.838 1.455 1.00 94.69 71 GLU A O 1
ATOM 568 N N . LEU A 1 72 ? 2.969 8.567 -0.384 1.00 96.19 72 LEU A N 1
ATOM 569 C CA . LEU A 1 72 ? 1.586 8.152 -0.140 1.00 96.19 72 LEU A CA 1
ATOM 570 C C . LEU A 1 72 ? 1.444 7.318 1.138 1.00 96.19 72 LEU A C 1
ATOM 572 O O . LEU A 1 72 ? 0.496 7.528 1.903 1.00 96.19 72 LEU A O 1
ATOM 576 N N . LEU A 1 73 ? 2.394 6.418 1.400 1.00 96.81 73 LEU A N 1
ATOM 577 C CA . LEU A 1 73 ? 2.497 5.661 2.648 1.00 96.81 73 LEU A CA 1
ATOM 578 C C . LEU A 1 73 ? 2.535 6.602 3.862 1.00 96.81 73 LEU A C 1
ATOM 580 O O . LEU A 1 73 ? 1.807 6.379 4.827 1.00 96.81 73 LEU A O 1
ATOM 584 N N . GLY A 1 74 ? 3.289 7.703 3.777 1.00 96.50 74 GLY A N 1
ATOM 585 C CA . GLY A 1 74 ? 3.363 8.745 4.809 1.00 96.50 74 GLY A CA 1
ATOM 586 C C . GLY A 1 74 ? 2.038 9.439 5.138 1.00 96.50 74 GLY A C 1
ATOM 587 O O . GLY A 1 74 ? 1.919 10.079 6.180 1.00 96.50 74 GLY A O 1
ATOM 588 N N . THR A 1 75 ? 1.017 9.293 4.292 1.00 96.38 75 THR A N 1
ATOM 589 C CA . THR A 1 75 ? -0.324 9.850 4.532 1.00 96.38 75 THR A CA 1
ATOM 590 C C . THR A 1 75 ? -1.291 8.876 5.214 1.00 96.38 75 THR A C 1
ATOM 592 O O . THR A 1 75 ? -2.444 9.255 5.471 1.00 96.38 75 THR A O 1
ATOM 595 N N . CYS A 1 76 ? -0.854 7.636 5.462 1.00 98.06 76 CYS A N 1
ATOM 596 C CA . CYS A 1 76 ? -1.673 6.532 5.959 1.00 98.06 76 CYS A CA 1
ATOM 597 C C . CYS A 1 76 ? -1.619 6.382 7.487 1.00 98.06 76 CYS A C 1
ATOM 599 O O . CYS A 1 76 ? -0.734 6.912 8.147 1.00 98.06 76 CYS A O 1
ATOM 601 N N . ASP A 1 77 ? -2.590 5.654 8.044 1.00 98.00 77 ASP A N 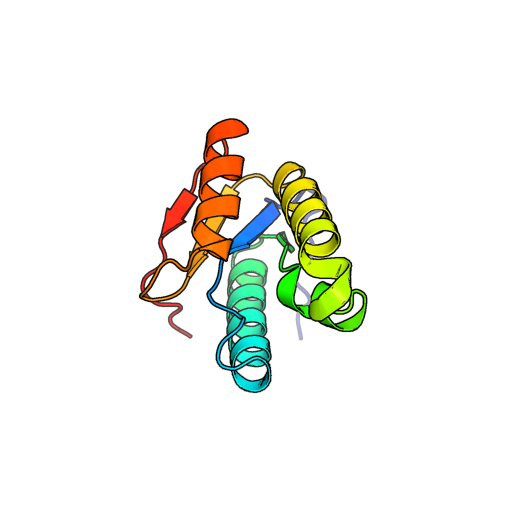1
ATOM 602 C CA . ASP A 1 77 ? -2.666 5.320 9.473 1.00 98.00 77 ASP A CA 1
ATOM 603 C C . ASP A 1 77 ? -2.045 3.951 9.789 1.00 98.00 77 ASP A C 1
ATOM 605 O O . ASP A 1 77 ? -1.555 3.731 10.891 1.00 98.00 77 ASP A O 1
ATOM 609 N N . GLU A 1 78 ? -2.088 3.015 8.838 1.00 97.50 78 GLU A N 1
ATOM 610 C CA . GLU A 1 78 ? -1.542 1.662 8.971 1.00 97.50 78 GLU A CA 1
ATOM 611 C C . GLU A 1 78 ? -1.175 1.082 7.596 1.00 97.50 78 GLU A C 1
ATOM 613 O O . GLU A 1 78 ? -1.622 1.567 6.549 1.00 97.50 78 GLU A O 1
ATOM 618 N N . VAL A 1 79 ? -0.396 0.000 7.610 1.00 97.88 79 VAL A N 1
ATOM 619 C CA . VAL A 1 79 ? -0.073 -0.812 6.433 1.00 97.88 79 VAL A CA 1
ATOM 620 C C . VAL A 1 79 ? -0.720 -2.180 6.572 1.00 97.88 79 VAL A C 1
ATOM 622 O O . VAL A 1 79 ? -0.510 -2.878 7.566 1.00 97.88 79 VAL A O 1
ATOM 625 N N . ARG A 1 80 ? -1.477 -2.602 5.558 1.00 97.06 80 ARG A N 1
ATOM 626 C CA . ARG A 1 80 ? -1.961 -3.982 5.437 1.00 97.06 80 ARG A CA 1
ATOM 627 C C . ARG A 1 80 ? -1.123 -4.704 4.396 1.00 97.06 80 ARG A C 1
ATOM 629 O O . ARG A 1 80 ? -1.086 -4.294 3.238 1.00 97.06 80 ARG A O 1
ATOM 636 N N . VAL A 1 81 ? -0.458 -5.769 4.829 1.00 95.69 81 VAL A N 1
ATOM 637 C CA . VAL A 1 81 ? 0.399 -6.605 3.988 1.00 95.69 81 VAL A CA 1
ATOM 638 C C . VAL A 1 81 ? -0.389 -7.833 3.559 1.00 95.69 81 VAL A C 1
ATOM 640 O O . VAL A 1 81 ? -0.837 -8.604 4.407 1.00 95.69 81 VAL A O 1
ATOM 643 N N . PHE A 1 82 ? -0.554 -8.009 2.254 1.00 93.19 82 PHE A N 1
ATOM 644 C CA . PHE A 1 82 ? -1.267 -9.122 1.637 1.00 93.19 82 PHE A CA 1
ATOM 645 C C . PHE A 1 82 ? -0.313 -9.964 0.788 1.00 93.19 82 PHE A C 1
ATOM 647 O O . PHE A 1 82 ? 0.631 -9.442 0.197 1.00 93.19 82 PHE A O 1
ATOM 654 N N . GLY A 1 83 ? -0.612 -11.258 0.686 1.00 87.19 83 GLY A N 1
ATOM 655 C CA . GLY A 1 83 ? 0.189 -12.230 -0.056 1.00 87.19 83 GLY A CA 1
ATOM 656 C C . GLY A 1 83 ? 1.000 -13.147 0.858 1.00 87.19 83 GLY A C 1
ATOM 657 O O . GLY A 1 83 ? 1.202 -12.873 2.039 1.00 87.19 83 GLY A O 1
ATOM 658 N N . GLU A 1 84 ? 1.447 -14.270 0.299 1.00 84.56 84 GLU A N 1
ATOM 659 C CA . GLU A 1 84 ? 2.188 -15.301 1.040 1.00 84.56 84 GLU A CA 1
ATOM 660 C C . GLU A 1 84 ? 3.683 -14.984 1.176 1.00 84.56 84 GLU A C 1
ATOM 662 O O . GLU A 1 84 ? 4.352 -15.495 2.073 1.00 84.56 84 GLU A O 1
ATOM 667 N N . LEU A 1 85 ? 4.203 -14.132 0.289 1.00 86.38 85 LEU A N 1
ATOM 668 C CA . LEU A 1 85 ? 5.615 -13.781 0.195 1.00 86.38 85 LEU A CA 1
ATOM 669 C C . LEU A 1 85 ? 5.788 -12.265 0.270 1.00 86.38 85 LEU A C 1
ATOM 671 O O . LEU A 1 85 ? 5.040 -11.510 -0.353 1.00 86.38 85 LEU A O 1
ATOM 675 N N . VAL A 1 86 ? 6.817 -11.829 0.994 1.00 89.81 86 VAL A N 1
ATOM 676 C CA . VAL A 1 86 ? 7.256 -10.432 1.012 1.00 89.81 86 VAL A CA 1
ATOM 677 C C . VAL A 1 86 ? 8.311 -10.257 -0.077 1.00 89.81 86 VAL A C 1
ATOM 679 O O . VAL A 1 86 ? 9.337 -10.930 -0.069 1.00 89.81 86 VAL A O 1
ATOM 682 N N . THR A 1 87 ? 8.037 -9.380 -1.040 1.00 91.06 87 THR A N 1
ATOM 683 C CA . THR A 1 87 ? 8.975 -9.046 -2.126 1.00 91.06 87 THR A CA 1
ATOM 684 C C . THR A 1 87 ? 9.900 -7.898 -1.724 1.00 91.06 87 THR A C 1
ATOM 686 O O . THR A 1 87 ? 9.581 -7.149 -0.806 1.00 91.06 87 THR A O 1
ATOM 689 N N . GLU A 1 88 ? 11.004 -7.685 -2.449 1.00 89.44 88 GLU A N 1
ATOM 690 C CA . GLU A 1 88 ? 11.933 -6.571 -2.175 1.00 89.44 88 GLU A CA 1
ATOM 691 C C . GLU A 1 88 ? 11.222 -5.203 -2.155 1.00 89.44 88 GLU A C 1
ATOM 693 O O . GLU A 1 88 ? 11.496 -4.364 -1.297 1.00 89.44 88 GLU A O 1
ATOM 698 N N . GLY A 1 89 ? 10.264 -4.981 -3.066 1.00 87.00 89 GLY A N 1
ATOM 699 C CA . GLY A 1 89 ? 9.457 -3.756 -3.083 1.00 87.00 89 GLY A CA 1
ATOM 700 C C . GLY A 1 89 ? 8.663 -3.577 -1.788 1.00 87.00 89 GLY A C 1
ATOM 701 O O . GLY A 1 89 ? 8.724 -2.521 -1.163 1.00 87.00 89 GLY A O 1
ATOM 702 N N . MET A 1 90 ? 8.016 -4.647 -1.323 1.00 92.75 90 MET A N 1
ATOM 703 C CA . MET A 1 90 ? 7.268 -4.650 -0.062 1.00 92.75 90 MET A CA 1
ATOM 704 C C . MET A 1 90 ? 8.185 -4.453 1.149 1.00 92.75 90 MET A C 1
ATOM 706 O O . MET A 1 90 ? 7.817 -3.767 2.096 1.00 92.75 90 MET A O 1
ATOM 710 N N . GLU A 1 91 ? 9.401 -5.004 1.141 1.00 93.88 91 GLU A N 1
ATOM 711 C CA . GLU A 1 91 ? 10.367 -4.766 2.219 1.00 93.88 91 GLU A CA 1
ATOM 712 C C . GLU A 1 91 ? 10.757 -3.293 2.338 1.00 93.88 91 GLU A C 1
ATOM 714 O O . GLU A 1 91 ? 11.002 -2.814 3.448 1.00 93.88 91 GLU A O 1
ATOM 719 N N . ARG A 1 92 ? 10.845 -2.569 1.215 1.00 92.62 92 ARG A N 1
ATOM 720 C CA . ARG A 1 92 ? 11.108 -1.124 1.227 1.00 92.62 92 ARG A CA 1
ATOM 721 C C . ARG A 1 92 ? 9.936 -0.365 1.848 1.00 92.62 92 ARG A C 1
ATOM 723 O O . ARG A 1 92 ? 10.162 0.462 2.727 1.00 92.62 92 ARG A O 1
ATOM 730 N N . GLU A 1 93 ? 8.705 -0.704 1.471 1.00 94.31 93 GLU A N 1
ATOM 731 C CA . GLU A 1 93 ? 7.491 -0.134 2.073 1.00 94.31 93 GLU A CA 1
ATOM 732 C C . GLU A 1 93 ? 7.408 -0.428 3.577 1.00 94.31 93 GLU A C 1
ATOM 734 O O . GLU A 1 93 ? 7.130 0.466 4.370 1.00 94.31 93 GLU A O 1
ATOM 739 N N . LEU A 1 94 ? 7.713 -1.658 4.002 1.00 96.12 94 LEU A N 1
ATOM 740 C CA . LEU A 1 94 ? 7.693 -2.057 5.412 1.00 96.12 94 LEU A CA 1
ATOM 741 C C . LEU A 1 94 ? 8.789 -1.372 6.234 1.00 96.12 94 LEU A C 1
ATOM 743 O O . LEU A 1 94 ? 8.560 -0.999 7.388 1.00 96.12 94 LEU A O 1
ATOM 747 N N . ARG A 1 95 ? 9.981 -1.185 5.655 1.00 96.94 95 ARG A N 1
ATOM 748 C CA . ARG A 1 95 ? 11.055 -0.399 6.278 1.00 96.94 95 ARG A CA 1
ATOM 749 C C . ARG A 1 95 ? 10.628 1.047 6.485 1.00 96.94 95 ARG A C 1
ATOM 751 O O . ARG A 1 95 ? 10.860 1.591 7.564 1.00 96.94 95 ARG A O 1
ATOM 758 N N . GLU A 1 96 ? 9.976 1.638 5.492 1.00 96.44 96 GLU A N 1
ATOM 759 C CA . GLU A 1 96 ? 9.475 3.004 5.590 1.00 96.44 96 GLU A CA 1
ATOM 760 C C . GLU A 1 96 ? 8.325 3.122 6.596 1.00 96.44 96 GLU A C 1
ATOM 762 O O . GLU A 1 96 ? 8.336 4.013 7.442 1.00 96.44 96 GLU A O 1
ATOM 767 N N . ALA A 1 97 ? 7.390 2.171 6.604 1.00 97.62 97 ALA A N 1
ATOM 768 C CA . ALA A 1 97 ? 6.316 2.111 7.590 1.00 97.62 97 ALA A CA 1
ATOM 769 C C . ALA A 1 97 ? 6.876 2.071 9.017 1.00 97.62 97 ALA A C 1
ATOM 771 O O . ALA A 1 97 ? 6.460 2.844 9.880 1.00 97.62 97 ALA A O 1
ATOM 772 N N . LYS A 1 98 ? 7.900 1.237 9.243 1.00 97.69 98 LYS A N 1
ATOM 773 C CA . LYS A 1 98 ? 8.623 1.175 10.517 1.00 97.69 98 LYS A CA 1
ATOM 774 C C . LYS A 1 98 ? 9.291 2.508 10.861 1.00 97.69 98 LYS A C 1
ATOM 776 O O . LYS A 1 98 ? 9.217 2.930 12.012 1.00 97.69 98 LYS A O 1
ATOM 781 N N . ARG A 1 99 ? 9.929 3.174 9.891 1.00 97.81 99 ARG A N 1
ATOM 782 C CA . ARG A 1 99 ? 10.557 4.495 10.076 1.00 97.81 99 ARG A CA 1
ATOM 783 C C . ARG A 1 99 ? 9.536 5.559 10.492 1.00 97.81 99 ARG A C 1
ATOM 785 O O . ARG A 1 99 ? 9.849 6.406 11.321 1.00 97.81 99 ARG A O 1
ATOM 792 N N . LEU A 1 100 ? 8.332 5.494 9.930 1.00 96.69 100 LEU A N 1
ATOM 793 C CA . LEU A 1 100 ? 7.219 6.405 10.201 1.00 96.69 100 LEU A CA 1
ATOM 794 C C . LEU A 1 100 ? 6.416 6.041 11.464 1.00 96.69 100 LEU A C 1
ATOM 796 O O . LEU A 1 100 ? 5.517 6.784 11.845 1.00 96.69 100 LEU A O 1
ATOM 800 N N . GLY A 1 101 ? 6.719 4.913 12.117 1.00 97.31 101 GLY A N 1
ATOM 801 C CA . GLY A 1 101 ? 5.963 4.425 13.274 1.00 97.31 101 GLY A CA 1
ATOM 802 C C . GLY A 1 101 ? 4.566 3.897 12.927 1.00 97.31 101 GLY A C 1
ATOM 803 O O . GLY A 1 101 ? 3.719 3.793 13.812 1.00 97.31 101 GLY A O 1
ATOM 804 N N . LEU A 1 102 ? 4.318 3.566 11.656 1.00 97.75 102 LEU A N 1
ATOM 805 C CA . LEU A 1 102 ? 3.045 3.020 11.196 1.00 97.75 102 LEU A CA 1
ATOM 806 C C . LEU A 1 102 ? 2.947 1.526 11.548 1.00 97.75 102 LEU A C 1
ATOM 808 O O . LEU A 1 102 ? 3.874 0.763 11.252 1.00 97.75 102 LEU A O 1
ATOM 812 N N . PRO A 1 103 ? 1.834 1.069 12.145 1.00 97.62 103 PRO A N 1
ATOM 813 C CA . PRO A 1 103 ? 1.621 -0.347 12.397 1.00 97.62 103 PRO A CA 1
ATOM 814 C C . PRO A 1 103 ? 1.451 -1.112 11.078 1.00 97.62 103 PRO A C 1
ATOM 816 O O . PRO A 1 103 ? 0.743 -0.674 10.169 1.00 97.62 103 PRO A O 1
ATOM 819 N N . ALA A 1 104 ? 2.094 -2.278 10.989 1.00 97.12 104 ALA A N 1
ATOM 820 C CA . ALA A 1 104 ? 1.984 -3.189 9.855 1.00 97.12 104 ALA A CA 1
ATOM 821 C C . ALA A 1 104 ? 1.238 -4.465 10.267 1.00 97.12 104 ALA A C 1
ATOM 823 O O . ALA A 1 104 ? 1.620 -5.143 11.223 1.00 97.12 104 ALA A O 1
ATOM 824 N N . HIS A 1 105 ? 0.182 -4.805 9.531 1.00 95.69 105 HIS A N 1
ATOM 825 C CA . HIS A 1 105 ? -0.674 -5.958 9.793 1.00 95.69 105 HIS A CA 1
ATOM 826 C C . HIS A 1 105 ? -0.641 -6.928 8.613 1.00 95.69 105 HIS A C 1
ATOM 828 O O . HIS A 1 105 ? -1.076 -6.593 7.512 1.00 95.69 105 HIS A O 1
ATOM 834 N N . PHE A 1 106 ? -0.159 -8.146 8.854 1.00 93.31 106 PHE A N 1
ATOM 835 C CA . PHE A 1 106 ? -0.124 -9.211 7.854 1.00 93.31 106 PHE A CA 1
ATOM 836 C C . PHE A 1 106 ? -1.482 -9.905 7.764 1.00 93.31 106 PHE A C 1
ATOM 838 O O . PHE A 1 106 ? -2.022 -10.365 8.773 1.00 93.31 106 PHE A O 1
ATOM 845 N N . VAL A 1 107 ? -2.027 -9.995 6.554 1.00 89.31 107 VAL A N 1
ATOM 846 C CA . VAL A 1 107 ? -3.320 -10.614 6.266 1.00 89.31 107 VAL A CA 1
ATOM 847 C C . VAL A 1 107 ? -3.090 -11.854 5.412 1.00 89.31 107 VAL A C 1
ATOM 849 O O . VAL A 1 107 ? -2.613 -11.764 4.285 1.00 89.31 107 VAL A O 1
ATOM 852 N N . ARG A 1 108 ? -3.426 -13.022 5.970 1.00 72.19 108 ARG A N 1
ATOM 853 C CA . ARG A 1 108 ? -3.212 -14.322 5.315 1.00 72.19 108 ARG A CA 1
ATOM 854 C C . ARG A 1 108 ? -4.274 -14.665 4.270 1.00 72.19 108 ARG A C 1
ATOM 856 O O . ARG A 1 108 ? -3.946 -15.300 3.282 1.00 72.19 108 ARG A O 1
ATOM 863 N N . GLU A 1 109 ? -5.515 -14.226 4.462 1.00 64.06 109 GLU A N 1
ATOM 864 C CA . GLU A 1 109 ? -6.618 -14.433 3.519 1.00 64.06 109 GLU A CA 1
ATOM 865 C C . GLU A 1 109 ? -7.572 -13.241 3.566 1.00 64.06 109 GLU A C 1
ATOM 867 O O . GLU A 1 109 ? -7.955 -12.789 4.648 1.00 64.06 109 GLU A O 1
ATOM 872 N N . VAL A 1 110 ? -8.003 -12.773 2.394 1.00 60.28 110 VAL A N 1
ATOM 873 C CA . VAL A 1 110 ? -9.215 -11.958 2.278 1.00 60.28 110 VAL A CA 1
ATOM 874 C C . VAL A 1 110 ? -10.345 -12.924 1.973 1.00 60.28 110 VAL A C 1
ATOM 876 O O . VAL A 1 110 ? -10.483 -13.381 0.841 1.00 60.28 110 VAL A O 1
ATOM 879 N N . ARG A 1 111 ? -11.104 -13.311 3.000 1.00 47.38 111 ARG A N 1
ATOM 880 C CA . ARG A 1 111 ? -12.315 -14.107 2.787 1.00 47.38 111 ARG A CA 1
ATOM 881 C C . ARG A 1 111 ? -13.368 -13.192 2.173 1.00 47.38 111 ARG A C 1
ATOM 883 O O . ARG A 1 111 ? -13.759 -12.214 2.806 1.00 47.38 111 ARG A O 1
ATOM 890 N N . ALA A 1 112 ? -13.725 -13.494 0.928 1.00 42.59 112 ALA A N 1
ATOM 891 C CA . ALA A 1 112 ? -14.885 -12.928 0.252 1.00 42.59 112 ALA A CA 1
ATOM 892 C C . ALA A 1 112 ? -16.185 -13.414 0.909 1.00 42.59 112 ALA A C 1
ATOM 894 O O . ALA A 1 112 ? -16.199 -14.570 1.396 1.00 42.59 112 ALA A O 1
#

pLDDT: mean 87.3, std 12.84, range [42.59, 98.12]

Radius of gyration: 14.33 Å; chains: 1; bounding box: 44×28×30 Å